Protein AF-A0A951AHF8-F1 (afdb_monomer)

Foldseek 3Di:
DAADEWEWAKDQDPQQKIKTQTDVDRFIDIASHPVRRVVRRLVSCCVRPPPVCSVRHDYYYDYDPDDDDDDD

Structure (mmCIF, N/CA/C/O backbone):
data_AF-A0A951AHF8-F1
#
_entry.id   AF-A0A951AHF8-F1
#
loop_
_atom_site.group_PDB
_atom_site.id
_atom_site.type_symbol
_atom_site.label_atom_id
_atom_site.label_alt_id
_atom_site.label_comp_id
_atom_site.label_asym_id
_atom_site.label_entity_id
_atom_site.label_seq_id
_atom_site.pdbx_PDB_ins_code
_atom_site.Cartn_x
_atom_site.Cartn_y
_atom_site.Cartn_z
_atom_site.occupancy
_atom_site.B_iso_or_equiv
_atom_site.auth_seq_id
_atom_site.auth_comp_id
_atom_site.auth_asym_id
_atom_site.auth_atom_id
_atom_site.pdbx_PDB_model_num
ATOM 1 N N . MET A 1 1 ? 2.492 3.114 -22.773 1.00 60.25 1 MET A N 1
ATOM 2 C CA . MET A 1 1 ? 2.710 2.006 -21.819 1.00 60.25 1 MET A CA 1
ATOM 3 C C . MET A 1 1 ? 1.416 1.789 -21.056 1.00 60.25 1 MET A C 1
ATOM 5 O O . MET A 1 1 ? 0.729 2.770 -20.807 1.00 60.25 1 MET A O 1
ATOM 9 N N . VAL A 1 2 ? 1.051 0.543 -20.758 1.00 62.47 2 VAL A N 1
ATOM 10 C CA . VAL A 1 2 ? -0.087 0.243 -19.874 1.00 62.47 2 VAL A CA 1
ATOM 11 C C . VAL A 1 2 ? 0.456 0.245 -18.448 1.00 62.47 2 VAL A C 1
ATOM 13 O O . VAL A 1 2 ? 1.388 -0.506 -18.168 1.00 62.47 2 VAL A 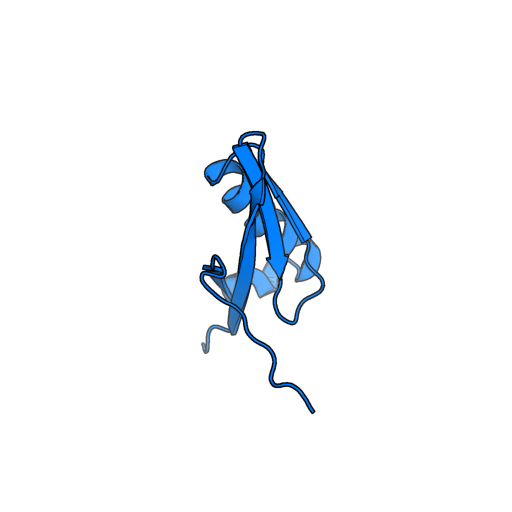O 1
ATOM 16 N N . LEU A 1 3 ? -0.069 1.119 -17.588 1.00 77.56 3 LEU A N 1
ATOM 17 C CA . LEU A 1 3 ? 0.258 1.129 -16.162 1.00 77.56 3 LEU A CA 1
ATOM 18 C C . LEU A 1 3 ? -0.434 -0.061 -15.490 1.00 77.56 3 LEU A C 1
ATOM 20 O O . LEU A 1 3 ? -1.616 -0.310 -15.731 1.00 77.56 3 LEU A O 1
ATOM 24 N N . ARG A 1 4 ? 0.304 -0.806 -14.667 1.00 89.00 4 ARG A N 1
ATOM 25 C CA . ARG A 1 4 ? -0.261 -1.825 -13.777 1.00 89.00 4 ARG A CA 1
ATOM 26 C C . ARG A 1 4 ? -0.762 -1.132 -12.514 1.00 89.00 4 ARG A 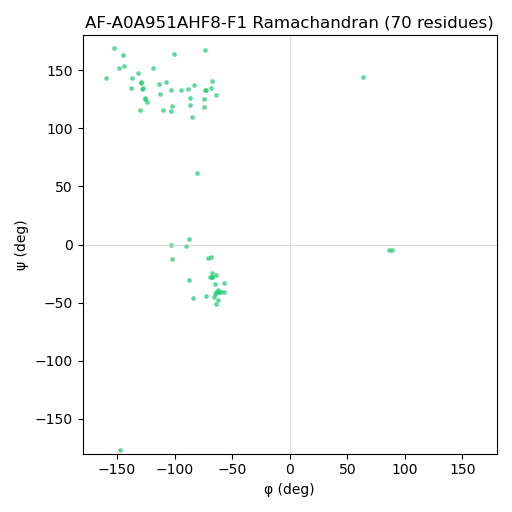C 1
ATOM 28 O O . ARG A 1 4 ? -0.088 -0.251 -11.988 1.00 89.00 4 ARG A O 1
ATOM 35 N N . HIS A 1 5 ? -1.933 -1.513 -12.023 1.00 92.00 5 HIS A N 1
ATOM 36 C CA . HIS A 1 5 ? -2.429 -0.988 -10.755 1.00 92.00 5 HIS A CA 1
ATOM 37 C C . HIS A 1 5 ? -1.890 -1.836 -9.611 1.00 92.00 5 HIS A C 1
ATOM 39 O O . HIS A 1 5 ? -2.084 -3.048 -9.617 1.00 92.00 5 HIS A O 1
ATOM 45 N N . LEU A 1 6 ? -1.255 -1.184 -8.641 1.00 94.75 6 LEU A N 1
ATOM 46 C CA . LEU A 1 6 ? -0.883 -1.794 -7.373 1.00 94.75 6 LEU A CA 1
ATOM 47 C C . LEU A 1 6 ? -1.760 -1.179 -6.285 1.00 94.75 6 LEU A C 1
ATOM 49 O O . LEU A 1 6 ? -1.714 0.031 -6.052 1.00 94.75 6 LEU A O 1
ATOM 53 N N . VAL A 1 7 ? -2.600 -1.995 -5.656 1.00 96.56 7 VAL A N 1
ATOM 54 C CA . VAL A 1 7 ? -3.560 -1.528 -4.652 1.00 96.56 7 VAL A CA 1
ATOM 55 C C . VAL A 1 7 ? -3.166 -2.090 -3.301 1.00 96.56 7 VAL A C 1
ATOM 57 O O . VAL A 1 7 ? -2.983 -3.295 -3.171 1.00 96.56 7 VAL A O 1
ATOM 60 N N . PHE A 1 8 ? -3.078 -1.224 -2.301 1.00 98.25 8 PHE A N 1
ATOM 61 C CA . PHE A 1 8 ? -2.962 -1.627 -0.910 1.00 98.25 8 PHE A CA 1
ATOM 62 C C . PHE A 1 8 ? -4.299 -1.451 -0.207 1.00 98.25 8 PHE A C 1
ATOM 64 O O . PHE A 1 8 ? -4.913 -0.384 -0.297 1.00 98.25 8 PHE A O 1
ATOM 71 N N . GLU A 1 9 ? -4.709 -2.470 0.535 1.00 97.94 9 GLU A N 1
ATOM 72 C CA . GLU A 1 9 ? -5.695 -2.320 1.595 1.00 97.94 9 GLU A CA 1
ATOM 73 C C . GLU A 1 9 ? -5.030 -1.633 2.790 1.00 97.94 9 GLU A C 1
ATOM 75 O O . GLU A 1 9 ? -3.998 -2.107 3.264 1.00 97.94 9 GLU A O 1
ATOM 80 N N . VAL A 1 10 ? -5.594 -0.519 3.262 1.00 98.31 10 VAL A N 1
ATOM 81 C CA . VAL A 1 10 ? -5.055 0.233 4.405 1.00 98.31 10 VAL A CA 1
ATOM 82 C C . VAL A 1 10 ? -5.988 0.204 5.607 1.00 98.31 10 VAL A C 1
ATOM 84 O O . VAL A 1 10 ? -7.199 0.398 5.470 1.00 98.31 10 VAL A O 1
ATOM 87 N N . THR A 1 11 ? -5.403 0.024 6.791 1.00 97.94 11 THR A N 1
ATOM 88 C CA . THR A 1 11 ? -6.137 -0.088 8.056 1.00 97.94 11 THR A CA 1
ATOM 89 C C . THR A 1 11 ? -5.546 0.860 9.104 1.00 97.94 11 THR A C 1
ATOM 91 O O . THR A 1 11 ? -4.395 0.661 9.515 1.00 97.94 11 THR A O 1
ATOM 94 N N . PRO A 1 12 ? -6.304 1.872 9.574 1.00 97.38 12 PRO A N 1
ATOM 95 C CA . PRO A 1 12 ? -5.889 2.680 10.715 1.00 97.38 12 PRO A CA 1
ATOM 96 C C . PRO A 1 12 ? -5.900 1.833 11.991 1.00 97.38 12 PRO A C 1
ATOM 98 O O . PRO A 1 12 ? -6.798 1.016 12.194 1.00 97.38 12 PRO A O 1
ATOM 101 N N . GLN A 1 13 ? -4.910 2.038 12.848 1.00 97.38 13 GLN A N 1
ATOM 102 C CA . GLN A 1 13 ? -4.790 1.388 14.150 1.00 97.38 13 GLN A CA 1
ATOM 103 C C . GLN A 1 13 ? -5.256 2.332 15.270 1.00 97.38 13 GLN A C 1
ATOM 105 O O . GLN A 1 13 ? -5.387 3.543 15.079 1.00 97.38 13 GLN A O 1
ATOM 110 N N . GLU A 1 14 ? -5.511 1.782 16.460 1.00 96.88 14 GLU A N 1
ATOM 111 C CA . GLU A 1 14 ? -6.025 2.548 17.609 1.00 96.88 14 GLU A CA 1
ATOM 112 C C . GLU A 1 14 ? -5.045 3.620 18.119 1.00 96.88 14 GLU A C 1
ATOM 114 O O . GLU A 1 14 ? -5.466 4.627 18.687 1.00 96.88 14 GLU A O 1
ATOM 119 N N . ASP A 1 15 ? -3.746 3.424 17.901 1.00 95.94 15 ASP A N 1
ATOM 120 C CA . ASP A 1 15 ? -2.668 4.322 18.328 1.00 95.94 15 ASP A CA 1
ATOM 121 C C . ASP A 1 15 ? -2.355 5.440 17.315 1.00 95.94 15 ASP A C 1
ATOM 123 O O . ASP A 1 15 ? -1.435 6.230 17.527 1.00 95.94 15 ASP A O 1
ATOM 127 N N . GLY A 1 16 ? -3.132 5.533 16.232 1.00 95.75 16 GLY A N 1
ATOM 128 C CA . GLY A 1 16 ? -2.934 6.504 15.155 1.00 95.75 16 GLY A CA 1
ATOM 129 C C . GLY A 1 16 ? -1.959 6.048 14.068 1.00 95.75 16 GLY A C 1
ATOM 130 O O . GLY A 1 16 ? -1.850 6.731 13.046 1.00 95.75 16 GLY A O 1
ATOM 131 N N . THR A 1 17 ? -1.313 4.890 14.242 1.00 98.12 17 THR A N 1
ATOM 132 C CA . THR A 1 17 ? -0.501 4.262 13.197 1.00 98.12 17 THR A CA 1
ATOM 133 C C . THR A 1 17 ? -1.383 3.658 12.106 1.00 98.12 17 THR A C 1
ATOM 135 O O . THR A 1 17 ? -2.606 3.535 12.234 1.00 98.12 17 THR A O 1
ATOM 138 N N . TRP A 1 18 ? -0.766 3.297 10.988 1.00 98.62 18 TRP A N 1
ATOM 139 C CA . TRP A 1 18 ? -1.441 2.692 9.850 1.00 98.62 18 TRP A CA 1
ATOM 140 C C . TRP A 1 18 ? -0.696 1.459 9.369 1.00 98.62 18 TRP A C 1
ATOM 142 O O . TRP A 1 18 ? 0.532 1.412 9.394 1.00 98.62 18 TRP A O 1
ATOM 152 N N . THR A 1 19 ? -1.443 0.489 8.853 1.00 98.44 19 THR A N 1
ATOM 153 C CA . THR A 1 19 ? -0.904 -0.675 8.142 1.00 98.44 19 THR A CA 1
ATOM 154 C C . THR A 1 19 ? -1.425 -0.705 6.710 1.00 98.44 19 THR A C 1
ATOM 156 O O . THR A 1 19 ? -2.505 -0.182 6.425 1.00 98.44 19 THR A O 1
ATOM 159 N N . ALA A 1 20 ? -0.645 -1.290 5.801 1.00 98.50 20 ALA A N 1
ATOM 160 C CA . ALA A 1 20 ? -1.003 -1.471 4.401 1.00 98.50 20 ALA A CA 1
ATOM 161 C C . ALA A 1 20 ? -0.589 -2.861 3.900 1.00 98.50 20 ALA A C 1
ATOM 163 O O . ALA A 1 20 ? 0.543 -3.296 4.131 1.00 98.50 20 ALA A O 1
ATOM 164 N N . VAL A 1 21 ? -1.492 -3.528 3.178 1.00 98.12 21 VAL A N 1
ATOM 165 C CA . VAL A 1 21 ? -1.287 -4.863 2.597 1.00 98.12 21 VAL A CA 1
ATOM 166 C C . VAL A 1 21 ? -1.571 -4.831 1.100 1.00 98.12 21 VAL A C 1
ATOM 168 O O . VAL A 1 21 ? -2.653 -4.415 0.689 1.00 98.12 21 VAL A O 1
ATOM 171 N N . GLY A 1 22 ? -0.612 -5.266 0.285 1.00 97.12 22 GLY A N 1
ATOM 172 C CA . GLY A 1 22 ? -0.761 -5.374 -1.164 1.00 97.12 22 GLY A CA 1
ATOM 173 C C . GLY A 1 22 ? -1.826 -6.403 -1.551 1.00 97.12 22 GLY A C 1
ATOM 174 O O . GLY A 1 22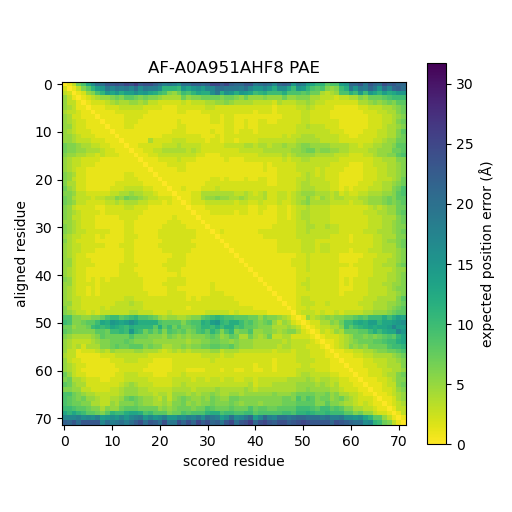 ? -1.815 -7.545 -1.097 1.00 97.12 22 GLY A O 1
ATOM 175 N N . ILE A 1 23 ? -2.768 -6.012 -2.406 1.00 95.19 23 ILE A N 1
ATOM 176 C CA . ILE A 1 23 ? -3.795 -6.917 -2.926 1.00 95.19 23 ILE A CA 1
ATOM 177 C C . ILE A 1 23 ? -3.228 -7.653 -4.137 1.00 95.19 23 ILE A C 1
ATOM 179 O O . ILE A 1 23 ? -3.080 -7.070 -5.207 1.00 95.19 23 ILE A O 1
ATOM 183 N N . GLY A 1 24 ? -2.977 -8.953 -3.977 1.00 93.38 24 GLY A N 1
ATOM 184 C CA . GLY A 1 24 ? -2.426 -9.806 -5.036 1.00 93.38 24 GLY A CA 1
ATOM 185 C C . GLY A 1 24 ? -0.897 -9.853 -5.077 1.00 93.38 24 GLY A C 1
ATOM 186 O O . GLY A 1 24 ? -0.355 -10.668 -5.819 1.00 93.38 24 GLY A O 1
ATOM 187 N N . ASP A 1 25 ? -0.230 -9.060 -4.237 1.00 91.06 25 ASP A N 1
ATOM 188 C CA . ASP A 1 25 ? 1.224 -8.975 -4.121 1.00 91.06 25 ASP A CA 1
ATOM 189 C C . ASP A 1 25 ? 1.639 -9.121 -2.651 1.00 91.06 25 ASP A C 1
ATOM 191 O O . ASP A 1 25 ? 0.996 -8.573 -1.757 1.00 91.06 25 ASP A O 1
ATOM 195 N N . ASP A 1 26 ? 2.728 -9.846 -2.393 1.00 94.75 26 ASP A N 1
ATOM 196 C CA . ASP A 1 26 ? 3.228 -10.138 -1.041 1.00 94.75 26 ASP A CA 1
ATOM 197 C C . ASP A 1 26 ? 4.039 -8.951 -0.484 1.00 94.75 26 ASP A C 1
ATOM 199 O O . ASP A 1 26 ? 5.250 -9.028 -0.268 1.00 94.75 26 ASP A O 1
ATOM 203 N N . ILE A 1 27 ? 3.376 -7.798 -0.343 1.00 96.69 27 ILE A N 1
ATOM 204 C CA . ILE A 1 27 ? 3.967 -6.539 0.126 1.00 96.69 27 ILE A CA 1
ATOM 205 C C . ILE A 1 27 ? 3.190 -6.045 1.341 1.00 96.69 27 ILE A C 1
ATOM 207 O O . ILE A 1 27 ? 1.991 -5.783 1.267 1.00 96.69 27 ILE A O 1
ATOM 211 N N . PHE A 1 28 ? 3.898 -5.850 2.450 1.00 97.62 28 PHE A N 1
ATOM 212 C CA . PHE A 1 28 ? 3.334 -5.357 3.703 1.00 97.62 28 PHE A CA 1
ATOM 213 C C . PHE A 1 28 ? 4.162 -4.189 4.205 1.00 97.62 28 PHE A C 1
ATOM 215 O O . PHE A 1 28 ? 5.392 -4.216 4.143 1.00 97.62 28 PHE A O 1
ATOM 222 N N . THR A 1 29 ? 3.491 -3.167 4.720 1.00 98.31 29 THR A N 1
ATOM 223 C CA . THR A 1 29 ? 4.162 -2.018 5.318 1.00 98.31 29 THR A CA 1
ATOM 224 C C . THR A 1 29 ? 3.289 -1.365 6.386 1.00 98.31 29 THR A C 1
ATOM 226 O O . THR A 1 29 ? 2.105 -1.679 6.531 1.00 98.31 29 THR A O 1
ATOM 229 N N . GLN A 1 30 ? 3.883 -0.459 7.150 1.00 98.50 30 GLN A N 1
ATOM 230 C CA . GLN A 1 30 ? 3.219 0.304 8.199 1.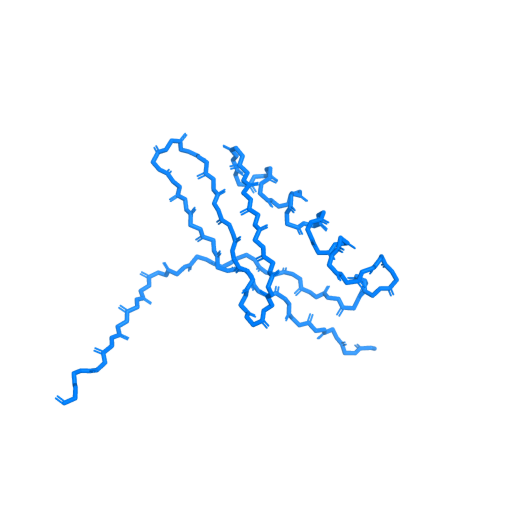00 98.50 30 GLN A CA 1
ATOM 231 C C . GLN A 1 30 ? 3.799 1.718 8.269 1.00 98.50 30 GLN A C 1
ATOM 233 O O . GLN A 1 30 ? 4.889 1.963 7.757 1.00 98.50 30 GLN A O 1
ATOM 238 N N . GLY A 1 31 ? 3.091 2.641 8.908 1.00 98.50 31 GLY A N 1
ATOM 239 C CA . GLY A 1 31 ? 3.545 4.014 9.125 1.00 98.50 31 GLY A CA 1
ATOM 240 C C . GLY A 1 31 ? 3.004 4.582 10.430 1.00 98.50 31 GLY A C 1
ATOM 241 O O . GLY A 1 31 ? 1.939 4.179 10.896 1.00 98.50 31 GLY A O 1
ATOM 242 N N . ASN A 1 32 ? 3.739 5.519 11.023 1.00 98.44 32 ASN A N 1
ATOM 243 C CA . ASN A 1 32 ? 3.349 6.201 12.259 1.00 98.44 32 ASN A CA 1
ATOM 244 C C . ASN A 1 32 ? 2.127 7.112 12.068 1.00 98.44 32 ASN A C 1
ATOM 246 O O . ASN A 1 32 ? 1.396 7.383 13.015 1.00 98.44 32 ASN A O 1
ATOM 250 N N . ASP A 1 33 ? 1.907 7.559 10.835 1.00 98.31 33 ASP A N 1
ATOM 251 C CA . ASP A 1 33 ? 0.709 8.234 10.364 1.00 98.31 33 ASP A CA 1
ATOM 252 C C . ASP A 1 33 ? 0.473 7.878 8.880 1.00 98.31 33 ASP A C 1
ATOM 254 O O . ASP A 1 33 ? 1.189 7.064 8.286 1.00 98.31 33 ASP A O 1
ATOM 258 N N . PHE A 1 34 ? -0.553 8.467 8.263 1.00 97.56 34 PHE A N 1
ATOM 259 C CA . PHE A 1 34 ? -0.888 8.187 6.865 1.00 97.56 34 PHE A CA 1
ATOM 260 C C . PHE A 1 34 ? 0.149 8.731 5.862 1.00 97.56 34 PHE A C 1
ATOM 262 O O . PHE A 1 34 ? 0.291 8.190 4.765 1.00 97.56 34 PHE A O 1
ATOM 269 N N . GLU A 1 35 ? 0.872 9.801 6.203 1.00 97.94 35 GLU A N 1
ATOM 270 C CA . GLU A 1 35 ? 1.925 10.349 5.345 1.00 97.94 35 GLU A CA 1
ATOM 271 C C . GLU A 1 35 ? 3.152 9.432 5.349 1.00 97.94 35 GLU A C 1
ATOM 273 O O . GLU A 1 35 ? 3.661 9.089 4.280 1.00 97.94 35 GLU A O 1
ATOM 278 N N . ASP A 1 36 ? 3.552 8.956 6.528 1.00 98.50 36 ASP A N 1
ATOM 279 C CA . ASP A 1 36 ? 4.612 7.964 6.715 1.00 98.50 36 ASP A CA 1
ATOM 280 C C . ASP A 1 36 ? 4.276 6.647 5.993 1.00 98.50 36 ASP A C 1
ATOM 282 O O . ASP A 1 36 ? 5.103 6.089 5.273 1.00 98.50 36 ASP A O 1
ATOM 286 N N . LEU A 1 37 ? 3.014 6.201 6.057 1.00 98.56 37 LEU A N 1
ATOM 287 C CA . LEU A 1 37 ? 2.552 5.017 5.324 1.00 98.56 37 LEU A CA 1
ATOM 288 C C . LEU A 1 37 ? 2.772 5.136 3.809 1.00 98.56 37 LEU A C 1
ATOM 290 O O . LEU A 1 37 ? 3.172 4.163 3.169 1.00 98.56 37 LEU A O 1
ATOM 294 N N . LYS A 1 38 ? 2.529 6.313 3.214 1.00 98.06 38 LYS A N 1
ATOM 295 C CA . LYS A 1 38 ? 2.755 6.533 1.773 1.00 98.06 38 LYS A CA 1
ATOM 296 C C . LYS A 1 38 ? 4.231 6.410 1.408 1.00 98.06 38 LYS A C 1
ATOM 298 O O . LYS A 1 38 ? 4.545 5.833 0.367 1.00 98.06 38 LYS A O 1
ATOM 303 N N . VAL A 1 39 ? 5.121 6.943 2.244 1.00 98.12 39 VAL A N 1
ATOM 304 C CA . VAL A 1 39 ? 6.572 6.829 2.044 1.00 98.12 39 VAL A CA 1
ATOM 305 C C . VAL A 1 39 ? 6.988 5.364 2.134 1.00 98.12 39 VAL A C 1
ATOM 307 O O . VAL A 1 39 ? 7.575 4.836 1.189 1.0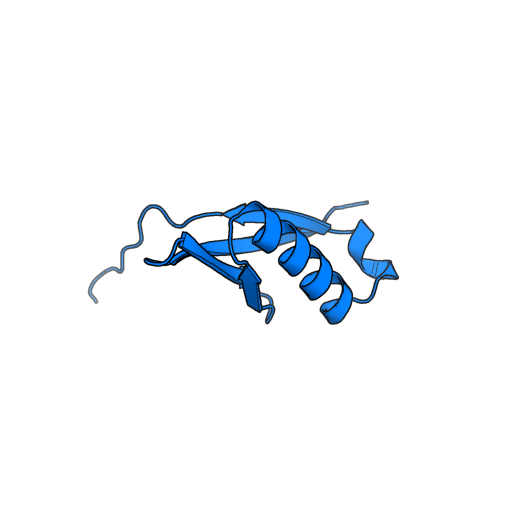0 98.12 39 VAL A O 1
ATOM 310 N N . ASN A 1 40 ? 6.581 4.678 3.200 1.00 98.38 40 ASN A N 1
ATOM 311 C CA . ASN A 1 40 ? 6.971 3.292 3.442 1.00 98.38 40 ASN A CA 1
ATOM 312 C C . ASN A 1 40 ? 6.362 2.325 2.412 1.00 98.38 40 ASN A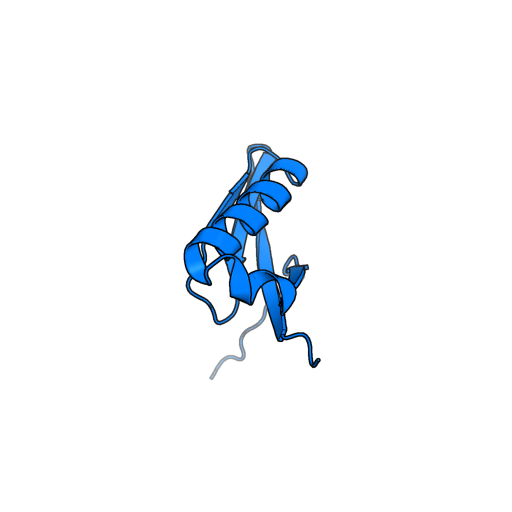 C 1
ATOM 314 O O . ASN A 1 40 ? 6.969 1.303 2.094 1.00 98.38 40 ASN A O 1
ATOM 318 N N . ALA A 1 41 ? 5.197 2.641 1.834 1.00 97.12 41 ALA A N 1
ATOM 319 C CA . ALA A 1 41 ? 4.630 1.893 0.712 1.00 97.12 41 ALA A CA 1
ATOM 320 C C . ALA A 1 41 ? 5.491 2.025 -0.549 1.00 97.12 41 ALA A C 1
ATOM 322 O O . ALA A 1 41 ? 5.794 1.019 -1.186 1.00 97.12 41 ALA A O 1
ATOM 323 N N . LEU A 1 42 ? 5.943 3.235 -0.893 1.00 95.19 42 LEU A N 1
ATOM 324 C CA . LEU A 1 42 ? 6.839 3.438 -2.037 1.00 95.19 42 LEU A CA 1
ATOM 325 C C . LEU A 1 42 ? 8.172 2.702 -1.859 1.00 95.19 42 LEU A C 1
ATOM 327 O O . LEU A 1 42 ? 8.668 2.103 -2.813 1.00 95.19 42 LEU A O 1
ATOM 331 N N . GLU A 1 43 ? 8.744 2.716 -0.656 1.00 95.81 43 GLU A N 1
ATOM 332 C CA . GLU A 1 43 ? 9.978 1.981 -0.360 1.00 95.81 43 GLU A CA 1
ATOM 333 C C . GLU A 1 43 ? 9.786 0.465 -0.462 1.00 95.81 43 GLU A C 1
ATOM 335 O O . GLU A 1 43 ? 10.605 -0.215 -1.084 1.00 95.81 43 GLU A O 1
ATOM 340 N N . ALA A 1 44 ? 8.677 -0.062 0.063 1.00 95.62 44 ALA A N 1
ATOM 341 C CA . ALA A 1 44 ? 8.359 -1.484 -0.026 1.00 95.62 44 ALA A CA 1
ATOM 342 C C . ALA A 1 44 ? 8.186 -1.950 -1.485 1.00 95.62 44 ALA A C 1
ATOM 344 O O . ALA A 1 44 ? 8.671 -3.018 -1.856 1.00 95.62 44 ALA A O 1
ATOM 345 N N . ILE A 1 45 ? 7.569 -1.128 -2.340 1.00 94.69 45 ILE A N 1
ATOM 346 C CA . ILE A 1 45 ? 7.428 -1.400 -3.781 1.00 94.69 45 ILE A CA 1
ATOM 347 C C . ILE A 1 45 ? 8.794 -1.479 -4.462 1.00 94.69 45 ILE A C 1
ATOM 349 O O . ILE A 1 45 ? 9.056 -2.430 -5.199 1.00 94.69 45 ILE A O 1
ATOM 353 N N . ARG A 1 46 ? 9.676 -0.506 -4.199 1.00 93.56 46 ARG A N 1
ATOM 354 C CA . ARG A 1 46 ? 11.036 -0.475 -4.762 1.00 93.56 46 ARG A CA 1
ATOM 355 C C . ARG A 1 46 ? 11.861 -1.681 -4.339 1.00 93.56 46 ARG A C 1
ATOM 357 O O . ARG A 1 46 ? 12.564 -2.267 -5.160 1.00 93.56 46 ARG A O 1
ATOM 364 N N . ALA A 1 47 ? 11.730 -2.077 -3.074 1.00 92.62 47 ALA A N 1
ATOM 365 C CA . ALA A 1 47 ? 12.374 -3.270 -2.547 1.00 92.62 47 ALA A CA 1
ATOM 366 C C . ALA A 1 47 ? 11.847 -4.561 -3.200 1.00 92.62 47 ALA A C 1
ATOM 368 O O . ALA A 1 47 ? 12.623 -5.496 -3.387 1.00 92.62 47 ALA A O 1
ATOM 369 N N . HIS A 1 48 ? 10.560 -4.611 -3.563 1.00 93.38 48 HIS A N 1
ATOM 370 C CA . HIS A 1 48 ? 9.924 -5.805 -4.124 1.00 93.38 48 HIS A CA 1
ATOM 371 C C . HIS A 1 48 ? 10.129 -5.964 -5.642 1.00 93.38 48 HIS A C 1
ATOM 373 O O . HIS A 1 48 ? 10.452 -7.056 -6.100 1.00 93.38 48 HIS A O 1
ATOM 379 N N . PHE A 1 49 ? 9.950 -4.900 -6.435 1.00 90.31 49 PHE A N 1
ATOM 380 C CA . PHE A 1 49 ? 9.895 -4.983 -7.907 1.00 90.31 49 PHE A CA 1
ATOM 381 C C . PHE A 1 49 ? 11.166 -4.534 -8.642 1.00 90.31 49 PHE A C 1
ATOM 383 O O . PHE A 1 49 ? 11.198 -4.597 -9.868 1.00 90.31 49 PHE A O 1
ATOM 390 N N . HIS A 1 50 ? 12.210 -4.109 -7.921 1.00 83.19 50 HIS A N 1
ATOM 391 C CA . HIS A 1 50 ? 13.364 -3.377 -8.458 1.00 83.19 50 HIS A CA 1
ATOM 392 C C . HIS A 1 50 ? 12.988 -1.996 -9.046 1.00 83.19 50 HIS A C 1
ATOM 394 O O . HIS A 1 50 ? 11.936 -1.801 -9.659 1.00 83.19 50 HIS A O 1
ATOM 400 N N . ASP A 1 51 ? 13.872 -1.005 -8.882 1.00 79.06 51 ASP A N 1
ATOM 401 C CA . ASP A 1 51 ? 13.590 0.397 -9.243 1.00 79.06 51 ASP A CA 1
ATOM 402 C C . ASP A 1 51 ? 13.201 0.595 -10.722 1.00 79.06 51 ASP A C 1
ATOM 404 O O . ASP A 1 51 ? 12.355 1.434 -11.031 1.00 79.06 51 ASP A O 1
ATOM 408 N N . GLU A 1 52 ? 13.761 -0.205 -11.635 1.00 77.88 52 GLU A N 1
ATOM 409 C CA . GLU A 1 52 ? 13.516 -0.124 -13.086 1.00 77.88 52 GLU A CA 1
ATOM 410 C C . GLU A 1 52 ? 12.112 -0.591 -13.520 1.00 77.88 52 GLU A C 1
ATOM 412 O O . GLU A 1 52 ? 11.723 -0.409 -14.677 1.00 77.88 52 GLU A O 1
ATOM 417 N N . GLU A 1 53 ? 11.342 -1.224 -12.630 1.00 82.06 53 GLU A N 1
ATOM 418 C CA . GLU A 1 53 ? 9.945 -1.583 -12.898 1.00 82.06 53 GLU A CA 1
ATOM 419 C C . GLU A 1 53 ?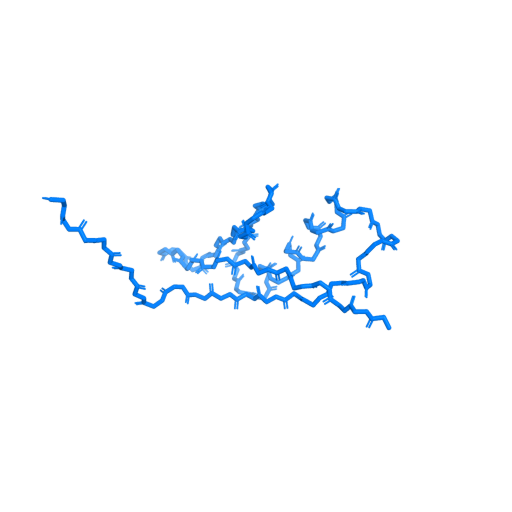 8.937 -0.651 -12.228 1.00 82.06 53 GLU A C 1
ATOM 421 O O . GLU A 1 53 ? 7.750 -0.693 -12.566 1.00 82.06 53 GLU A O 1
ATOM 426 N N . CYS A 1 54 ? 9.388 0.193 -11.298 1.00 84.00 54 CYS A N 1
ATOM 427 C CA . CYS A 1 54 ? 8.510 0.987 -10.444 1.00 84.00 54 CYS A CA 1
ATOM 428 C C . CYS A 1 54 ? 7.724 2.063 -11.213 1.00 84.00 54 CYS A C 1
ATOM 430 O O . CYS A 1 54 ? 6.605 2.404 -10.834 1.00 84.00 54 CYS A O 1
ATOM 432 N N . ASP A 1 55 ? 8.264 2.558 -12.329 1.00 86.31 55 ASP A N 1
ATOM 433 C CA . ASP A 1 55 ? 7.623 3.532 -13.225 1.00 86.31 55 ASP A CA 1
ATOM 434 C C . ASP A 1 55 ? 6.408 2.964 -13.984 1.00 86.31 55 ASP A C 1
ATOM 436 O O . ASP A 1 55 ? 5.635 3.708 -14.593 1.00 86.31 55 ASP A O 1
ATOM 440 N N . LYS A 1 56 ? 6.211 1.642 -13.930 1.00 87.69 56 LYS A N 1
ATOM 441 C CA . LYS A 1 56 ? 5.098 0.937 -14.578 1.00 87.69 56 LYS A CA 1
ATOM 442 C C . LYS A 1 56 ? 3.872 0.817 -13.679 1.00 87.69 56 LYS A C 1
ATOM 444 O O . LYS A 1 56 ? 2.875 0.254 -14.137 1.00 87.69 56 LYS A O 1
ATOM 449 N N . PHE A 1 57 ? 3.925 1.305 -12.439 1.00 90.19 57 PHE A N 1
ATOM 450 C CA . PHE A 1 57 ? 2.827 1.170 -11.487 1.00 90.19 57 PHE A CA 1
ATOM 451 C C . PHE A 1 57 ? 2.076 2.477 -11.246 1.00 90.19 57 PHE A C 1
ATOM 453 O O . PHE A 1 57 ? 2.655 3.546 -11.074 1.00 90.19 57 PHE A O 1
ATOM 460 N N . GLU A 1 58 ? 0.756 2.361 -11.157 1.00 93.25 58 GLU A N 1
ATOM 461 C CA . GLU A 1 58 ? -0.098 3.340 -10.500 1.00 93.25 58 GLU A CA 1
ATOM 462 C C . GLU A 1 58 ? -0.501 2.783 -9.130 1.00 93.25 58 GLU A C 1
ATOM 464 O O . GLU A 1 58 ? -1.199 1.769 -9.051 1.00 93.25 58 GLU A O 1
ATOM 469 N N . VAL A 1 59 ? -0.050 3.437 -8.057 1.00 94.75 59 VAL A N 1
ATOM 470 C CA . VAL A 1 59 ? -0.237 2.965 -6.677 1.00 94.75 59 VAL A CA 1
ATOM 471 C C . VAL A 1 59 ? -1.483 3.591 -6.058 1.00 94.75 59 VAL A C 1
ATOM 473 O O . VAL A 1 59 ? -1.675 4.806 -6.125 1.00 94.75 59 VAL A O 1
ATOM 476 N N . ARG A 1 60 ? -2.325 2.772 -5.420 1.00 96.62 60 ARG A N 1
ATOM 477 C CA . ARG A 1 60 ? -3.532 3.216 -4.710 1.00 96.62 60 ARG A CA 1
ATOM 478 C C . ARG A 1 60 ? -3.545 2.670 -3.289 1.00 96.62 60 ARG A C 1
ATOM 480 O O . ARG A 1 60 ? -3.324 1.485 -3.083 1.00 96.62 60 ARG A O 1
ATOM 487 N N . LEU A 1 61 ? -3.866 3.532 -2.331 1.00 97.44 61 LEU A N 1
ATOM 488 C CA . LEU A 1 61 ? -4.174 3.146 -0.956 1.00 97.44 61 LEU A CA 1
ATOM 489 C C . LEU A 1 61 ? -5.693 3.198 -0.786 1.00 97.44 61 LEU A C 1
ATOM 491 O O . LEU A 1 61 ? -6.298 4.249 -1.001 1.00 97.44 61 LEU A O 1
ATOM 495 N N . ALA A 1 62 ? -6.311 2.069 -0.456 1.00 96.56 62 ALA A N 1
ATOM 496 C CA . ALA A 1 62 ? -7.756 1.927 -0.365 1.00 96.56 62 ALA A CA 1
ATOM 497 C C . ALA A 1 62 ? -8.152 1.374 1.004 1.00 96.56 6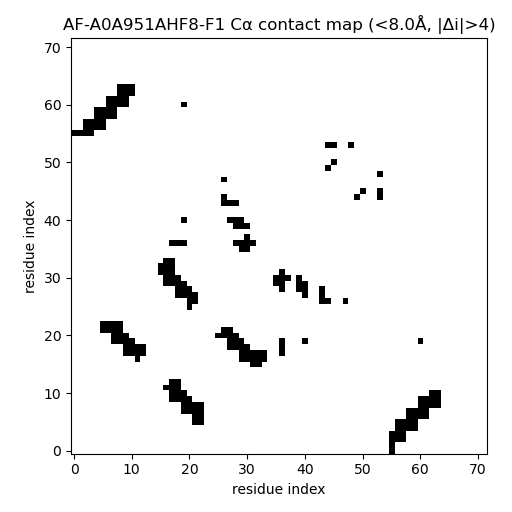2 ALA A C 1
ATOM 499 O O . ALA A 1 62 ? -7.675 0.326 1.425 1.00 96.56 62 ALA A O 1
ATOM 500 N N . GLN A 1 63 ? -9.044 2.072 1.700 1.00 95.75 63 GLN A N 1
ATOM 501 C CA . GLN A 1 63 ? -9.620 1.572 2.942 1.00 95.75 63 GLN A CA 1
ATOM 502 C C . GLN A 1 63 ? -10.863 0.737 2.629 1.00 95.75 63 GLN A C 1
ATOM 504 O O . GLN A 1 63 ? -11.733 1.169 1.865 1.00 95.75 63 GLN A O 1
ATOM 509 N N . VAL A 1 64 ? -10.979 -0.438 3.245 1.00 92.31 64 VAL A N 1
ATOM 510 C CA . VAL A 1 64 ? -12.202 -1.241 3.160 1.00 92.31 64 VAL A CA 1
ATOM 511 C C . VAL A 1 64 ? -13.281 -0.604 4.029 1.00 92.31 64 VAL A C 1
ATOM 513 O O . VAL A 1 64 ? -13.145 -0.485 5.243 1.00 92.31 64 VAL A O 1
ATOM 516 N N . VAL A 1 65 ? -14.376 -0.191 3.392 1.00 93.75 65 VAL A N 1
ATOM 517 C CA . VAL A 1 65 ? -15.528 0.422 4.075 1.00 93.75 65 VAL A CA 1
ATOM 518 C C . VAL A 1 65 ? -16.526 -0.638 4.554 1.00 93.75 65 VAL A C 1
ATOM 520 O O . VAL A 1 65 ? -17.209 -0.448 5.557 1.00 93.75 65 VAL A O 1
ATOM 523 N N . SER A 1 66 ? -16.628 -1.762 3.842 1.00 90.69 66 SER A N 1
ATOM 524 C CA . SER A 1 66 ? -17.551 -2.849 4.173 1.00 90.69 66 SER A CA 1
ATOM 525 C C . SER A 1 66 ? -17.110 -4.161 3.535 1.00 90.69 66 SER A C 1
ATOM 527 O O . SER A 1 66 ? -16.705 -4.166 2.372 1.00 90.69 66 SER A O 1
ATOM 529 N N . GLN A 1 67 ? -17.295 -5.269 4.249 1.00 87.25 67 GLN A N 1
ATOM 530 C CA . GLN A 1 67 ? -17.073 -6.627 3.757 1.00 87.25 67 GLN A CA 1
ATOM 531 C C . GLN A 1 67 ? -18.225 -7.525 4.220 1.00 87.25 67 GLN A C 1
ATOM 533 O O . GLN A 1 67 ? -18.746 -7.360 5.322 1.00 87.25 67 GLN A O 1
ATOM 538 N N . PHE A 1 68 ? -18.637 -8.470 3.380 1.00 93.19 68 PHE A N 1
ATOM 539 C CA . PHE A 1 68 ? -19.665 -9.455 3.707 1.00 93.19 68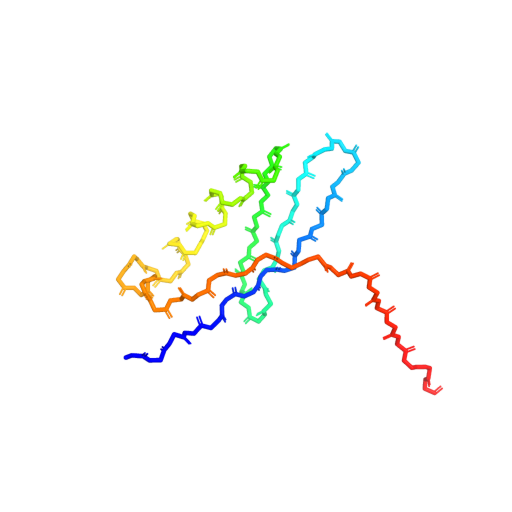 PHE A CA 1
ATOM 540 C C . PHE A 1 68 ? -19.333 -10.799 3.058 1.00 93.19 68 PHE A C 1
ATOM 542 O O . PHE A 1 68 ? -18.660 -10.857 2.030 1.00 93.19 68 PHE A O 1
ATOM 549 N N . VAL A 1 69 ? -19.821 -11.880 3.664 1.00 92.25 69 VAL A N 1
ATOM 550 C CA . VAL A 1 69 ? -19.666 -13.251 3.169 1.00 92.25 69 VAL A CA 1
ATOM 551 C C . VAL A 1 69 ? -21.048 -13.892 3.129 1.00 92.25 69 VAL A C 1
ATOM 553 O O . VAL A 1 69 ? -21.818 -13.761 4.081 1.00 92.25 69 VAL A O 1
ATOM 556 N N . PHE A 1 70 ? -21.382 -14.564 2.026 1.00 87.75 70 PHE A N 1
ATOM 557 C CA . PHE A 1 70 ? -22.620 -15.337 1.942 1.00 87.75 70 PHE A CA 1
ATOM 558 C C . PHE A 1 70 ? -22.497 -16.602 2.796 1.00 87.75 70 PHE A C 1
ATOM 560 O O . PHE A 1 70 ? -21.496 -17.312 2.712 1.00 87.75 70 PHE A O 1
ATOM 567 N N . ALA A 1 71 ? -23.513 -16.888 3.610 1.00 82.44 71 ALA A N 1
ATOM 568 C CA . ALA A 1 71 ? -23.625 -18.187 4.265 1.00 82.44 71 ALA A CA 1
ATOM 569 C C . ALA A 1 71 ? -23.912 -19.265 3.205 1.00 82.44 71 ALA A C 1
ATOM 571 O O . ALA A 1 71 ? -24.732 -19.036 2.312 1.00 82.44 71 ALA A O 1
ATOM 572 N N . ALA A 1 72 ? -23.204 -20.394 3.299 1.00 70.31 72 ALA A N 1
ATOM 573 C CA . ALA A 1 72 ? -23.452 -21.588 2.490 1.00 70.31 72 ALA A CA 1
ATOM 574 C C . ALA A 1 72 ? -24.754 -22.290 2.900 1.00 70.31 72 ALA A C 1
ATOM 576 O O . ALA A 1 72 ? -25.083 -22.256 4.110 1.00 70.31 72 ALA A O 1
#

Solvent-accessible surface area (backbone atoms only — not comparable to full-atom values): 4360 Å² total; per-residue (Å²): 134,81,67,42,79,45,41,24,45,39,48,81,46,96,88,53,28,30,38,35,38,36,68,94,45,103,47,74,40,52,19,76,30,75,70,46,28,55,54,38,45,56,51,48,48,37,74,70,62,41,69,94,49,53,86,42,52,48,79,43,83,42,66,82,88,78,88,85,79,85,83,130

Radius of gyration: 13.7 Å; Cα contacts (8 Å, |Δi|>4): 111; chains: 1; bounding box: 37×32×40 Å

Mean predicted aligned error: 4.03 Å

Nearest PDB structures (foldseek):
  2yzt-assembly1_A-2  TM=6.750E-01  e=3.118E-01  Thermus thermophilus HB8
  1z6r-assembly1_A  TM=5.504E-01  e=8.537E+00  Escherichia coli
  8j1j-assembly1_B  TM=5.011E-01  e=8.537E+00  Sulfoacidibacillus thermotolerans
  5mdy-assembly1_7  TM=4.196E-01  e=7.990E+00  Thermus thermophilus HB8

Secondary structure (DSSP, 8-state):
-PPEEEEEEEEE-TTS-EEEEESSS--EEEESSHHHHHHHHHHHHHHHH-HHHHTTEEEEEE----------

pLDDT: mean 92.61, std 7.97, range [60.25, 98.62]

Sequence (72 aa):
MVLRHLVFEVTPQEDGTWTAVGIGDDIFTQGNDFEDLKVNALEAIRAHFHDEECDKFEVRLAQVVSQFVFAA